Protein AF-A0A7J8NQS8-F1 (afdb_monomer_lite)

Organism: Gossypium raimondii (NCBI:txid29730)

Radius of gyration: 19.71 Å; chains: 1; bounding box: 42×41×50 Å

Secondary structure (DSSP, 8-state):
--HHHHTTSEEEEEE-S-TTSPP-PPTT-EEEEEEHHHHHHHHGGGGGGS-SSSGGGHHHHHHH---SS-----TT----B-TTSPBP-HHHHHHHHHHSPB-SS---SSS-TTSTTPPPPTTS-GGGTT-B--S----PPSBS----HHHHHH-TT--B-

InterPro domains:
  IPR037595 Reversibly glycosylated polypeptide family [PF03214] (1-161)
  IPR037595 Reversibly glycosylated polypeptide family [PTHR31682] (1-161)

Structure (mmCIF, N/CA/C/O backbone):
data_AF-A0A7J8NQS8-F1
#
_entry.id   AF-A0A7J8NQS8-F1
#
loop_
_atom_site.group_PDB
_atom_site.id
_atom_site.type_symbol
_atom_site.label_atom_id
_atom_site.label_alt_id
_atom_site.label_comp_id
_atom_site.label_asym_id
_atom_site.label_entity_id
_atom_site.label_seq_id
_atom_site.pdbx_PDB_ins_code
_atom_site.Cartn_x
_atom_site.Cartn_y
_atom_site.Cartn_z
_atom_site.occupancy
_atom_site.B_iso_or_equiv
_atom_site.auth_seq_id
_atom_site.auth_comp_id
_atom_site.auth_asym_id
_atom_site.auth_atom_id
_atom_site.pdbx_PDB_model_num
ATOM 1 N N . MET A 1 1 ? 2.958 16.924 -2.193 1.00 87.00 1 MET A N 1
ATOM 2 C CA . MET A 1 1 ? 1.561 17.014 -1.710 1.00 87.00 1 MET A CA 1
ATOM 3 C C . MET A 1 1 ? 0.824 15.774 -2.191 1.00 87.00 1 MET A C 1
ATOM 5 O O . MET A 1 1 ? 0.958 15.458 -3.363 1.00 87.00 1 MET A O 1
ATOM 9 N N . TRP A 1 2 ? 0.098 15.076 -1.316 1.00 94.25 2 TRP A N 1
ATOM 10 C CA . TRP A 1 2 ? -0.531 13.781 -1.629 1.00 94.25 2 TRP A CA 1
ATOM 11 C C . TRP A 1 2 ? -1.789 13.853 -2.495 1.00 94.25 2 TRP A C 1
ATOM 13 O O . TRP A 1 2 ? -2.099 12.889 -3.185 1.00 94.25 2 TRP A O 1
ATOM 23 N N . ARG A 1 3 ? -2.499 14.989 -2.489 1.00 94.81 3 ARG A N 1
ATOM 24 C CA . ARG A 1 3 ? -3.787 15.164 -3.179 1.00 94.81 3 ARG A CA 1
ATOM 25 C C . ARG A 1 3 ? -3.860 14.558 -4.591 1.00 94.81 3 ARG A C 1
ATOM 27 O O . ARG A 1 3 ? -4.757 13.748 -4.786 1.00 94.81 3 ARG A O 1
ATOM 34 N N . PRO A 1 4 ? -2.959 14.868 -5.545 1.00 95.38 4 PRO A N 1
ATOM 35 C CA . PRO A 1 4 ? -3.059 14.315 -6.899 1.00 95.38 4 PRO A CA 1
ATOM 36 C C . PRO A 1 4 ? -2.960 12.783 -6.952 1.00 95.38 4 PRO A C 1
ATOM 38 O O . PRO A 1 4 ? -3.498 12.181 -7.872 1.00 95.38 4 PRO A O 1
ATOM 41 N N . PHE A 1 5 ? -2.302 12.154 -5.974 1.00 95.69 5 PHE A N 1
ATOM 42 C CA . PHE A 1 5 ? -2.132 10.702 -5.925 1.00 95.69 5 PHE A CA 1
ATOM 43 C C . PHE A 1 5 ? -3.235 9.996 -5.142 1.00 95.69 5 PHE A C 1
ATOM 45 O O . PHE A 1 5 ? -3.546 8.861 -5.464 1.00 95.69 5 PHE A O 1
ATOM 52 N N . LEU A 1 6 ? -3.831 10.644 -4.135 1.00 95.69 6 LEU A N 1
ATOM 53 C CA . LEU A 1 6 ? -4.886 10.045 -3.307 1.00 95.69 6 LEU A CA 1
ATOM 54 C C . LEU A 1 6 ? -6.300 10.319 -3.828 1.00 95.69 6 LEU A C 1
ATOM 56 O O . LEU A 1 6 ? -7.178 9.489 -3.642 1.00 95.69 6 LEU A O 1
ATOM 60 N N . GLN A 1 7 ? -6.530 11.462 -4.481 1.00 95.88 7 GLN A N 1
ATOM 61 C CA . GLN A 1 7 ? -7.861 11.888 -4.926 1.00 95.88 7 GLN A CA 1
ATOM 62 C C . GLN A 1 7 ? -8.587 10.880 -5.841 1.00 95.88 7 GLN A C 1
ATOM 64 O O . GLN A 1 7 ? -9.804 10.770 -5.714 1.00 95.88 7 GLN A O 1
ATOM 69 N N . PRO A 1 8 ? -7.907 10.136 -6.738 1.00 95.81 8 PRO A N 1
ATOM 70 C CA . PRO A 1 8 ? -8.574 9.128 -7.565 1.00 95.81 8 PRO A CA 1
ATOM 71 C C . PRO A 1 8 ? -9.065 7.893 -6.794 1.00 95.81 8 PRO A C 1
ATOM 73 O O . PRO A 1 8 ? -9.758 7.058 -7.374 1.00 95.81 8 PRO A O 1
ATOM 76 N N . TYR A 1 9 ? -8.680 7.737 -5.525 1.00 96.19 9 TYR A N 1
ATOM 77 C CA . TYR A 1 9 ? -8.937 6.542 -4.730 1.00 96.19 9 TYR A CA 1
ATOM 78 C C . TYR A 1 9 ? -9.890 6.829 -3.568 1.00 96.19 9 TYR A C 1
ATOM 80 O O . TYR A 1 9 ? -9.972 7.941 -3.052 1.00 96.19 9 TYR A O 1
ATOM 88 N N . HIS A 1 10 ? -10.581 5.777 -3.135 1.00 97.62 10 HIS A N 1
ATOM 89 C CA . HIS A 1 10 ? -11.375 5.792 -1.912 1.00 97.62 10 HIS A CA 1
ATOM 90 C C . HIS A 1 10 ? -10.458 5.678 -0.690 1.00 97.62 10 HIS A C 1
ATOM 92 O O . HIS A 1 10 ? -9.598 4.793 -0.652 1.00 97.62 10 HIS A O 1
ATOM 98 N N . LEU A 1 11 ? -10.659 6.533 0.312 1.00 97.69 11 LEU A N 1
ATOM 99 C CA . LEU A 1 11 ? -9.843 6.571 1.523 1.00 97.69 11 LEU A CA 1
ATOM 100 C C . LEU A 1 11 ? -10.595 5.974 2.714 1.00 97.69 11 LEU A C 1
ATOM 102 O O . LEU A 1 11 ? -11.691 6.409 3.045 1.00 97.69 11 LEU A O 1
ATOM 106 N N . ILE A 1 12 ? -9.967 5.035 3.416 1.00 98.00 12 ILE A N 1
ATOM 107 C CA . ILE A 1 12 ? -10.421 4.593 4.739 1.00 98.00 12 ILE A CA 1
ATOM 108 C C . ILE A 1 12 ? -9.446 5.173 5.755 1.00 98.00 12 ILE A C 1
ATOM 110 O O . ILE A 1 12 ? -8.276 4.795 5.789 1.00 98.00 12 ILE A O 1
ATOM 114 N N . ILE A 1 13 ? -9.923 6.115 6.562 1.00 97.25 13 ILE A N 1
ATOM 115 C CA . ILE A 1 13 ? -9.121 6.806 7.568 1.00 97.25 13 ILE A CA 1
ATOM 116 C C . ILE A 1 13 ? -9.445 6.199 8.927 1.00 97.25 13 ILE A C 1
ATOM 118 O O . ILE A 1 13 ? -10.564 6.327 9.419 1.00 97.25 13 ILE A O 1
ATOM 122 N N . VAL A 1 14 ? -8.457 5.560 9.550 1.00 96.94 14 VAL A N 1
ATOM 123 C CA . VAL A 1 14 ? -8.574 5.053 10.921 1.00 96.94 14 VAL A CA 1
ATOM 124 C C . VAL A 1 14 ? -7.828 6.001 11.853 1.00 96.94 14 VAL A C 1
ATOM 126 O O . VAL A 1 14 ? -6.602 6.023 11.897 1.00 96.94 14 VAL A O 1
ATOM 129 N N . GLN A 1 15 ? -8.577 6.810 12.594 1.00 95.69 15 GLN A N 1
ATOM 130 C CA . GLN A 1 15 ? -8.053 7.674 13.641 1.00 95.69 15 GLN A CA 1
ATOM 131 C C . GLN A 1 15 ? -7.763 6.850 14.893 1.00 95.69 15 GLN A C 1
ATOM 133 O O . GLN A 1 15 ? -8.654 6.557 15.693 1.00 95.69 15 GLN A O 1
ATOM 138 N N . ASP A 1 16 ? -6.489 6.537 15.089 1.00 92.19 16 ASP A N 1
ATOM 139 C CA . ASP A 1 16 ? -6.012 5.776 16.246 1.00 92.19 16 ASP A CA 1
ATOM 140 C C . ASP A 1 16 ? -5.562 6.664 17.427 1.00 92.19 16 ASP A C 1
ATOM 142 O O . ASP A 1 16 ? -4.995 6.203 18.415 1.00 92.19 16 ASP A O 1
ATOM 146 N N . GLY A 1 17 ? -5.823 7.972 17.327 1.00 90.31 17 GLY A N 1
ATOM 147 C CA . GLY A 1 17 ? -5.588 8.959 18.378 1.00 90.31 17 GLY A CA 1
ATOM 148 C C . GLY A 1 17 ? -6.802 9.195 19.282 1.00 90.31 17 GLY A C 1
ATOM 149 O O . GLY A 1 17 ? -7.737 8.402 19.354 1.00 90.31 17 GLY A O 1
ATOM 150 N N . ASP A 1 18 ? -6.791 10.332 19.977 1.00 93.06 18 ASP A N 1
ATOM 151 C CA . ASP A 1 18 ? -7.914 10.797 20.796 1.00 93.06 18 ASP A CA 1
ATOM 152 C C . ASP A 1 18 ? -9.187 10.962 19.936 1.00 93.06 18 ASP A C 1
ATOM 154 O O . ASP A 1 18 ? -9.190 11.824 19.052 1.00 93.06 18 ASP A O 1
ATOM 158 N N . PRO A 1 19 ? -10.259 10.177 20.174 1.00 94.00 19 PRO A N 1
ATOM 159 C CA . PRO A 1 19 ? -11.470 10.207 19.355 1.00 94.00 19 PRO 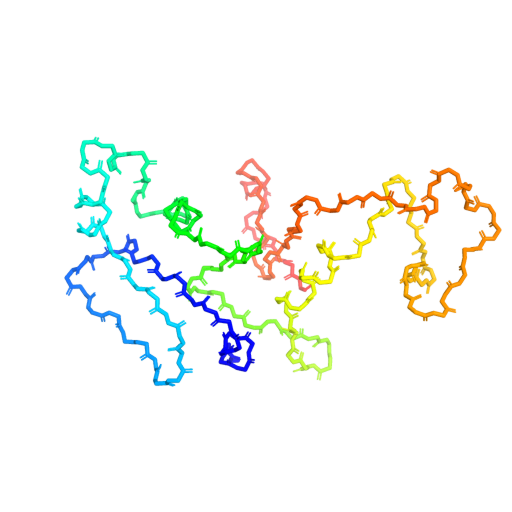A CA 1
ATOM 160 C C . PRO A 1 19 ? -12.292 11.491 19.534 1.00 94.00 19 PRO A C 1
ATOM 162 O O . PRO A 1 19 ? -13.202 11.737 18.748 1.00 94.00 19 PRO A O 1
ATOM 165 N N . SER A 1 20 ? -11.994 12.321 20.542 1.00 94.50 20 SER A N 1
ATOM 166 C CA . SER A 1 20 ? -12.630 13.634 20.697 1.00 94.50 20 SER A CA 1
ATOM 167 C C . SER A 1 20 ? -12.092 14.672 19.707 1.00 94.50 20 SER A C 1
ATOM 169 O O . SER A 1 20 ? -12.749 15.679 19.432 1.00 94.50 20 SER A O 1
ATOM 171 N N . LYS A 1 21 ? -10.909 14.431 19.125 1.00 95.25 21 LYS A N 1
ATOM 172 C CA . LYS A 1 21 ? -10.318 15.325 18.129 1.00 95.25 21 LYS A CA 1
ATOM 173 C C . LYS A 1 21 ? -10.977 15.113 16.776 1.00 95.25 21 LYS A C 1
ATOM 175 O O . LYS A 1 21 ? -10.982 14.011 16.241 1.00 95.25 21 LYS A O 1
ATOM 180 N N . THR A 1 22 ? -11.480 16.190 16.186 1.00 94.06 22 THR A N 1
ATOM 181 C CA . THR A 1 22 ? -12.039 16.153 14.832 1.00 94.06 22 THR A CA 1
ATOM 182 C C . THR A 1 22 ? -10.929 16.262 13.789 1.00 94.06 22 THR A C 1
ATOM 184 O O . THR A 1 22 ? -10.225 17.273 13.733 1.00 94.06 22 THR A O 1
ATOM 187 N N . ILE A 1 23 ? -10.804 15.255 12.925 1.00 94.12 23 ILE A N 1
ATOM 188 C CA . ILE A 1 23 ? -9.961 15.323 11.726 1.00 94.12 23 ILE A CA 1
ATOM 189 C C . ILE A 1 23 ? -10.743 16.014 10.606 1.00 94.12 23 ILE A C 1
ATOM 191 O O . ILE A 1 23 ? -11.892 15.674 10.330 1.00 94.12 23 ILE A O 1
ATOM 195 N N . LYS A 1 24 ? -10.110 16.986 9.943 1.00 94.19 24 LYS A N 1
ATOM 196 C CA . LYS A 1 24 ? -10.678 17.678 8.780 1.00 94.19 24 LYS A CA 1
ATOM 197 C C . LYS A 1 24 ? -10.078 17.111 7.500 1.00 94.19 24 LYS A C 1
ATOM 199 O O . LYS A 1 24 ? -8.894 17.310 7.238 1.00 94.19 24 LYS A O 1
ATOM 204 N N . VAL A 1 25 ? -10.904 16.451 6.694 1.00 93.81 25 VAL A N 1
ATOM 205 C CA . VAL A 1 25 ? -10.528 16.010 5.346 1.00 93.81 25 VAL A CA 1
ATOM 206 C C . VAL A 1 25 ? -10.910 17.115 4.352 1.00 93.81 25 VAL A C 1
ATOM 208 O O . VAL A 1 25 ? -12.040 17.601 4.407 1.00 93.81 25 VAL A O 1
ATOM 211 N N . PRO A 1 26 ? -9.998 17.570 3.472 1.00 94.75 26 PRO A N 1
ATOM 212 C CA . PRO A 1 26 ? -10.330 18.567 2.458 1.00 94.75 26 PRO A CA 1
ATOM 213 C C . PRO A 1 26 ? -11.450 18.104 1.518 1.00 94.75 26 PRO A C 1
ATOM 215 O O . PRO A 1 26 ? -11.627 16.913 1.277 1.00 94.75 26 PRO A O 1
ATOM 218 N N . ASN A 1 27 ? -12.165 19.052 0.914 1.00 95.50 27 ASN A N 1
ATOM 219 C CA . ASN A 1 27 ? -13.211 18.726 -0.054 1.00 95.50 27 ASN A CA 1
ATOM 220 C C . ASN A 1 27 ? -12.651 17.989 -1.288 1.00 95.50 27 ASN A C 1
ATOM 222 O O . ASN A 1 27 ? -11.564 18.304 -1.789 1.00 95.50 27 ASN A O 1
ATOM 226 N N . GLY A 1 28 ? -13.455 17.070 -1.829 1.00 95.81 28 GLY A N 1
ATOM 227 C CA . GLY A 1 28 ? -13.168 16.350 -3.073 1.00 95.81 28 GLY A CA 1
ATOM 228 C C . GLY A 1 28 ? -12.498 14.985 -2.904 1.00 95.81 28 GLY A C 1
ATOM 229 O O . GLY A 1 28 ? -12.073 14.423 -3.909 1.00 95.81 28 GLY A O 1
ATOM 230 N N . PHE A 1 29 ? -12.400 14.464 -1.678 1.00 97.12 29 PHE A N 1
ATOM 231 C CA . PHE A 1 29 ? -12.048 13.066 -1.418 1.00 97.12 29 PHE A CA 1
ATOM 232 C C . PHE A 1 29 ? -13.306 12.230 -1.172 1.00 97.12 29 PHE A C 1
ATOM 234 O O . PHE A 1 29 ? -14.219 12.677 -0.479 1.00 97.12 29 PHE A O 1
ATOM 241 N N . ASP A 1 30 ? -13.321 11.014 -1.711 1.00 97.56 30 ASP A N 1
ATOM 242 C CA . ASP A 1 30 ? -14.248 9.951 -1.320 1.00 97.56 30 ASP A CA 1
ATOM 243 C C . ASP A 1 30 ? -13.636 9.204 -0.128 1.00 97.56 30 ASP A C 1
ATOM 245 O O . ASP A 1 30 ? -12.550 8.632 -0.262 1.00 97.56 30 ASP A O 1
ATOM 249 N N . TYR A 1 31 ? -14.266 9.270 1.049 1.00 97.88 31 TYR A N 1
ATOM 250 C CA . TYR A 1 31 ? -13.691 8.684 2.257 1.00 97.88 31 TYR A CA 1
ATOM 251 C C . TYR A 1 31 ? -14.712 8.191 3.284 1.00 97.88 31 TYR A C 1
ATOM 253 O O . TYR A 1 31 ? -15.804 8.739 3.433 1.00 97.88 31 TYR A O 1
ATOM 261 N N . GLU A 1 32 ? -14.276 7.208 4.065 1.00 97.56 32 GLU A N 1
ATOM 262 C CA . GLU A 1 32 ? -14.865 6.805 5.339 1.00 97.56 32 GLU A CA 1
ATOM 263 C C . GLU A 1 32 ? -13.861 7.103 6.459 1.00 97.56 32 GLU A C 1
ATOM 265 O O . GLU A 1 32 ? -12.654 6.899 6.302 1.00 97.56 32 GLU A O 1
ATOM 270 N N . LEU A 1 33 ? -14.345 7.611 7.594 1.00 97.50 33 LEU A N 1
ATOM 271 C CA . LEU A 1 33 ? -13.516 7.892 8.764 1.00 97.50 33 LEU A CA 1
ATOM 272 C C . LEU A 1 33 ? -14.044 7.121 9.964 1.00 97.50 33 LEU A C 1
ATOM 274 O O . LEU A 1 33 ? -15.220 7.221 10.304 1.00 97.50 33 LEU A O 1
ATOM 278 N N . TYR A 1 34 ? -13.141 6.400 10.617 1.00 97.38 34 TYR A N 1
ATOM 279 C CA . TYR A 1 34 ? -13.406 5.615 11.810 1.00 97.38 34 TYR A CA 1
ATOM 280 C C . TYR A 1 34 ? -12.475 6.046 12.931 1.00 97.38 34 TYR A C 1
ATOM 282 O O . TYR A 1 34 ? -11.297 6.308 12.700 1.00 97.38 34 TYR A O 1
ATOM 290 N N . ASN A 1 35 ? -12.976 6.069 14.158 1.00 96.44 35 ASN A N 1
ATOM 291 C CA . ASN A 1 35 ? -12.151 6.225 15.353 1.00 96.44 35 ASN A CA 1
ATOM 292 C C . ASN A 1 35 ? -12.396 5.076 16.345 1.00 96.44 35 ASN A C 1
ATOM 294 O O . ASN A 1 35 ? -13.150 4.135 16.078 1.00 96.44 35 ASN A O 1
ATOM 298 N N . ARG A 1 36 ? -11.770 5.147 17.524 1.00 95.62 36 ARG A N 1
ATOM 299 C CA . ARG A 1 36 ? -11.907 4.113 18.560 1.00 95.62 36 ARG A CA 1
ATOM 300 C C . ARG A 1 36 ? -13.362 3.852 18.981 1.00 95.62 36 ARG A C 1
ATOM 302 O O . ARG A 1 36 ? -13.697 2.705 19.268 1.00 95.62 36 ARG A O 1
ATOM 309 N N . ASN A 1 37 ? -14.235 4.860 18.984 1.00 96.62 37 ASN A N 1
ATOM 310 C CA . ASN A 1 37 ? -15.652 4.673 19.315 1.00 96.62 37 ASN A CA 1
ATOM 311 C C . ASN A 1 37 ? -16.373 3.852 18.241 1.00 96.62 37 ASN A C 1
ATOM 313 O O . ASN A 1 37 ? -17.187 2.992 18.577 1.00 96.62 37 ASN A O 1
ATOM 317 N N . ASP A 1 38 ? -16.046 4.063 16.965 1.00 97.19 38 ASP A N 1
ATOM 318 C CA . ASP A 1 38 ? -16.602 3.268 15.869 1.00 97.19 38 ASP A CA 1
ATOM 319 C C . ASP A 1 38 ? -16.136 1.818 15.931 1.00 97.19 38 ASP A C 1
ATOM 321 O O . ASP A 1 38 ? -16.958 0.912 15.819 1.00 97.19 38 ASP A O 1
ATOM 325 N N . ILE A 1 39 ? -14.845 1.592 16.187 1.00 97.12 39 ILE A N 1
ATOM 326 C CA . ILE A 1 39 ? -14.278 0.246 16.352 1.00 97.12 39 ILE A CA 1
ATOM 327 C C . ILE A 1 39 ? -14.979 -0.484 17.505 1.00 97.12 39 ILE A C 1
ATOM 329 O O . ILE A 1 39 ? -15.434 -1.616 17.334 1.00 97.12 39 ILE A O 1
ATOM 333 N N . ASN A 1 40 ? -15.132 0.176 18.658 1.00 96.81 40 ASN A N 1
ATOM 334 C CA . ASN A 1 40 ? -15.829 -0.383 19.818 1.00 96.81 40 ASN A CA 1
ATOM 335 C C . ASN A 1 40 ? -17.293 -0.716 19.504 1.00 96.81 40 ASN A C 1
ATOM 337 O O . ASN A 1 40 ? -17.786 -1.770 19.895 1.00 96.81 40 ASN A O 1
ATOM 341 N N . ARG A 1 41 ? -17.986 0.158 18.770 1.00 97.62 41 ARG A N 1
ATOM 342 C CA . ARG A 1 41 ? -19.383 -0.046 18.372 1.00 97.62 41 ARG A CA 1
ATOM 343 C C . ARG A 1 41 ? -19.546 -1.188 17.365 1.00 97.62 41 ARG A C 1
ATOM 345 O O . ARG A 1 41 ? -20.511 -1.937 17.466 1.00 97.62 41 ARG A O 1
ATOM 352 N N . ILE A 1 42 ? -18.635 -1.312 16.399 1.00 97.56 42 ILE A N 1
ATOM 353 C CA . ILE A 1 42 ? -18.712 -2.301 15.312 1.00 97.56 42 ILE A CA 1
ATOM 354 C C . ILE A 1 42 ? -18.281 -3.693 15.790 1.00 97.56 42 ILE A C 1
ATOM 356 O O . ILE A 1 42 ? -18.922 -4.683 15.444 1.00 97.56 42 ILE A O 1
ATOM 360 N N . LEU A 1 43 ? -17.213 -3.785 16.588 1.00 97.06 43 LEU A N 1
ATOM 361 C CA . LEU A 1 43 ? -16.645 -5.066 17.026 1.00 97.06 43 LEU A CA 1
ATOM 362 C C . LEU A 1 43 ? -17.125 -5.511 18.414 1.00 97.06 43 LEU A C 1
ATOM 364 O O . LEU A 1 43 ? -16.984 -6.688 18.762 1.00 97.06 43 LEU A O 1
ATOM 368 N N . GLY A 1 44 ? -17.682 -4.599 19.215 1.00 97.31 44 GLY A N 1
ATOM 369 C CA . GLY A 1 44 ? -18.168 -4.888 20.562 1.00 97.31 44 GLY A CA 1
ATOM 370 C C . GLY A 1 44 ? -17.073 -5.521 21.434 1.00 97.31 44 GLY A C 1
ATOM 371 O O . GLY A 1 44 ? -15.955 -5.004 21.479 1.00 97.31 44 GLY A O 1
ATOM 372 N N . PRO A 1 45 ? -17.333 -6.673 22.082 1.00 97.38 45 PRO A N 1
ATOM 373 C CA . PRO A 1 45 ? -16.338 -7.373 22.901 1.00 97.38 45 PRO A CA 1
ATOM 374 C C . PRO A 1 45 ? -15.047 -7.760 22.163 1.00 97.38 45 PRO A C 1
ATOM 376 O O . PRO A 1 45 ? -14.031 -8.004 22.807 1.00 97.38 45 PRO A O 1
ATOM 379 N N . LYS A 1 46 ? -15.067 -7.826 20.823 1.00 96.81 46 LYS A N 1
ATOM 380 C CA . LYS A 1 46 ? -13.894 -8.169 20.006 1.00 96.81 46 LYS A CA 1
ATOM 381 C C . LYS A 1 46 ? -13.006 -6.966 19.694 1.00 96.81 46 LYS A C 1
ATOM 383 O O . LYS A 1 46 ? -11.951 -7.157 19.110 1.00 96.81 46 LYS A O 1
ATOM 388 N N . ALA A 1 47 ? -13.390 -5.745 20.071 1.00 95.69 47 ALA A N 1
ATOM 389 C CA . ALA A 1 47 ? -12.644 -4.532 19.727 1.00 95.69 47 ALA A CA 1
ATOM 390 C C . ALA A 1 47 ? -11.186 -4.533 20.223 1.00 95.69 47 ALA A C 1
ATOM 392 O O . ALA A 1 47 ? -10.338 -3.876 19.624 1.00 95.69 47 ALA A O 1
ATOM 393 N N . SER A 1 48 ? -10.879 -5.307 21.268 1.00 93.56 48 SER A N 1
ATOM 394 C CA . SER A 1 48 ? -9.518 -5.504 21.779 1.00 93.56 48 SER A CA 1
ATOM 395 C C . SER A 1 48 ? -8.568 -6.195 20.793 1.00 93.56 48 SER A C 1
ATOM 397 O O . SER A 1 48 ? -7.360 -6.112 20.986 1.00 93.56 48 SER A O 1
ATOM 399 N N . CYS A 1 49 ? -9.069 -6.845 19.732 1.00 94.81 49 CYS A N 1
ATOM 400 C CA . CYS A 1 49 ? -8.213 -7.416 18.687 1.00 94.81 49 CYS A CA 1
ATOM 401 C C . CYS A 1 49 ? -7.600 -6.357 17.757 1.00 94.81 49 CYS A C 1
ATOM 403 O O . CYS A 1 49 ? -6.666 -6.663 17.019 1.00 94.81 49 CYS A O 1
ATOM 405 N N . ILE A 1 50 ? -8.115 -5.123 17.789 1.00 95.94 50 ILE A N 1
ATOM 406 C CA . ILE A 1 50 ? -7.539 -3.984 17.081 1.00 95.94 50 ILE A CA 1
ATOM 407 C C . ILE A 1 50 ? -6.735 -3.166 18.085 1.00 95.94 50 ILE A C 1
ATOM 409 O O . ILE A 1 50 ? -7.312 -2.486 18.941 1.00 95.94 50 ILE A O 1
ATOM 413 N N . SER A 1 51 ? -5.409 -3.218 17.965 1.00 92.00 51 SER A N 1
ATOM 414 C CA . SER A 1 51 ? -4.511 -2.458 18.838 1.00 92.00 51 SER A CA 1
ATOM 415 C C . SER A 1 51 ? -4.753 -0.946 18.745 1.00 92.00 51 SER A C 1
ATOM 417 O O . SER A 1 51 ? -5.344 -0.470 17.772 1.00 92.00 51 SER A O 1
ATOM 419 N N . PHE A 1 52 ? -4.382 -0.211 19.798 1.00 87.88 52 PHE A N 1
ATOM 420 C CA . PHE A 1 52 ? -4.592 1.234 19.948 1.00 87.88 52 PHE A CA 1
ATOM 421 C C . PHE A 1 52 ? -3.271 1.957 20.187 1.00 87.88 52 PHE A C 1
ATOM 423 O O . PHE A 1 52 ? -2.500 1.555 21.055 1.00 87.88 52 PHE A O 1
ATOM 430 N N . LYS A 1 53 ? -3.103 3.093 19.507 1.00 88.75 53 LYS A N 1
ATOM 431 C CA . LYS A 1 53 ? -1.911 3.950 19.465 1.00 88.75 53 LYS A CA 1
ATOM 432 C C . LYS A 1 53 ? -0.698 3.283 18.813 1.00 88.75 53 LYS A C 1
ATOM 434 O O . LYS A 1 53 ? 0.430 3.508 19.250 1.00 88.75 53 LYS A O 1
ATOM 439 N N . ASP A 1 54 ? -0.926 2.495 17.769 1.00 88.81 54 ASP A N 1
ATOM 440 C CA . ASP A 1 54 ? 0.140 1.898 16.966 1.00 88.81 54 ASP A CA 1
ATOM 441 C C . ASP A 1 54 ? -0.278 1.662 15.502 1.00 88.81 54 ASP A C 1
ATOM 443 O O . ASP A 1 54 ? -1.399 1.938 15.067 1.00 88.81 54 ASP A O 1
ATOM 447 N N . SER A 1 55 ? 0.660 1.153 14.704 1.00 88.00 55 SER A N 1
ATOM 448 C CA . SER A 1 55 ? 0.450 0.901 13.279 1.00 88.00 55 SER A CA 1
ATOM 449 C C . SER A 1 55 ? -0.580 -0.198 12.995 1.00 88.00 55 SER A C 1
ATOM 451 O O . SER A 1 55 ? -1.118 -0.241 11.884 1.00 88.00 55 SER A O 1
ATOM 453 N N . ALA A 1 56 ? -0.903 -1.064 13.962 1.00 92.19 56 ALA A N 1
ATOM 454 C CA . ALA A 1 56 ? -1.826 -2.180 13.784 1.00 92.19 56 ALA A CA 1
ATOM 455 C C . ALA A 1 56 ? -3.300 -1.744 13.743 1.00 92.19 56 ALA A C 1
ATOM 457 O O . ALA A 1 56 ? -4.158 -2.547 13.371 1.00 92.19 56 ALA A O 1
ATOM 458 N N . CYS A 1 57 ? -3.619 -0.467 13.989 1.00 94.38 57 CYS A N 1
ATOM 459 C CA . CYS A 1 57 ? -4.948 0.084 13.703 1.00 94.38 57 CYS A CA 1
ATOM 460 C C . CYS A 1 57 ? -5.390 -0.134 12.240 1.00 94.38 57 CYS A C 1
ATOM 462 O O . CYS A 1 57 ? -6.581 -0.319 11.968 1.00 94.38 57 CYS A O 1
ATOM 464 N N . ARG A 1 58 ? -4.436 -0.233 11.298 1.00 95.06 58 ARG A N 1
ATOM 465 C CA . ARG A 1 58 ? -4.689 -0.551 9.880 1.00 95.06 58 ARG A CA 1
ATOM 466 C C . ARG A 1 58 ? -5.385 -1.899 9.668 1.00 95.06 58 ARG A C 1
ATOM 468 O O . ARG A 1 58 ? -6.074 -2.066 8.664 1.00 95.06 58 ARG A O 1
ATOM 475 N N . CYS A 1 59 ? -5.273 -2.833 10.619 1.00 96.25 59 CYS A N 1
ATOM 476 C CA . CYS A 1 59 ? -6.004 -4.103 10.596 1.00 96.25 59 CYS A CA 1
ATOM 477 C C . CYS A 1 59 ? -7.520 -3.891 10.524 1.00 96.25 59 CYS A C 1
ATOM 479 O O . CYS A 1 59 ? -8.217 -4.652 9.854 1.00 96.25 59 CYS A O 1
ATOM 481 N N . PHE A 1 60 ? -8.031 -2.826 11.148 1.00 97.31 60 PHE A N 1
ATOM 482 C CA . PHE A 1 60 ? -9.434 -2.454 11.013 1.00 97.31 60 PHE A CA 1
ATOM 483 C C . PHE A 1 60 ? -9.762 -1.987 9.590 1.00 97.31 60 PHE A C 1
ATOM 485 O O . PHE A 1 60 ? -10.763 -2.414 9.023 1.00 97.31 60 PHE A O 1
ATOM 492 N N . GLY A 1 61 ? -8.880 -1.191 8.977 1.00 96.75 61 GLY A N 1
ATOM 493 C CA . GLY A 1 61 ? -9.004 -0.770 7.579 1.00 96.75 61 GLY A CA 1
ATOM 494 C C . GLY A 1 61 ? -9.073 -1.951 6.604 1.00 96.75 61 GLY A C 1
ATOM 495 O O . GLY A 1 61 ? -9.934 -1.969 5.726 1.00 96.75 61 GLY A O 1
ATOM 496 N N . TYR A 1 62 ? -8.236 -2.979 6.796 1.00 96.06 62 TYR A N 1
ATOM 497 C CA . TYR A 1 62 ? -8.321 -4.222 6.017 1.00 96.06 62 TYR A CA 1
ATOM 498 C C . TYR A 1 62 ? -9.660 -4.939 6.200 1.00 96.06 62 TYR A C 1
ATOM 500 O O . TYR A 1 62 ? -10.219 -5.442 5.231 1.00 96.06 62 TYR A O 1
ATOM 508 N N . MET A 1 63 ? -10.180 -4.969 7.427 1.00 95.94 63 MET A N 1
ATOM 509 C CA . MET A 1 63 ? -11.427 -5.659 7.752 1.00 95.94 63 MET A CA 1
ATOM 510 C C . MET A 1 63 ? -12.658 -5.010 7.107 1.00 95.94 63 MET A C 1
ATOM 512 O O . MET A 1 63 ? -13.566 -5.724 6.686 1.00 95.94 63 MET A O 1
ATOM 516 N N . VAL A 1 64 ? -12.716 -3.676 7.046 1.00 96.81 64 VAL A N 1
ATOM 517 C CA . VAL A 1 64 ? -13.894 -2.951 6.528 1.00 96.81 64 VAL A CA 1
ATOM 518 C C . VAL A 1 64 ? -13.827 -2.669 5.026 1.00 96.81 64 VAL A C 1
ATOM 520 O O . VAL A 1 64 ? -14.858 -2.418 4.398 1.00 96.81 64 VAL A O 1
ATOM 523 N N . SER A 1 65 ? -12.635 -2.733 4.428 1.00 97.25 65 SER A N 1
ATOM 524 C CA . SER A 1 65 ? -12.455 -2.474 3.002 1.00 97.25 65 SER A CA 1
ATOM 525 C C . SER A 1 65 ? -13.145 -3.519 2.127 1.00 97.25 65 SER A C 1
ATOM 527 O O . SER A 1 65 ? -13.071 -4.723 2.354 1.00 97.25 65 SER A O 1
ATOM 529 N N . LYS A 1 66 ? -13.760 -3.039 1.043 1.00 95.75 66 LYS A N 1
ATOM 530 C CA . LYS A 1 66 ? -14.332 -3.867 -0.033 1.00 95.75 66 LYS A CA 1
ATOM 531 C C . LYS A 1 66 ? -13.507 -3.802 -1.322 1.00 95.75 66 LYS A C 1
ATOM 533 O O . LYS A 1 66 ? -13.959 -4.259 -2.370 1.00 95.75 66 LYS A O 1
ATOM 538 N N . LYS A 1 67 ? -12.343 -3.144 -1.293 1.00 95.62 67 LYS A N 1
ATOM 539 C CA . LYS A 1 67 ? -11.512 -2.913 -2.484 1.00 95.62 67 LYS A CA 1
ATOM 540 C C . LYS A 1 67 ? -10.598 -4.113 -2.734 1.00 95.62 67 LYS A C 1
ATOM 542 O O . LYS A 1 67 ? -10.088 -4.712 -1.796 1.00 95.62 67 LYS A O 1
ATOM 547 N N . LYS A 1 68 ? -10.361 -4.428 -4.014 1.00 93.88 68 LYS A N 1
ATOM 548 C CA . LYS A 1 68 ? -9.475 -5.530 -4.437 1.00 93.88 68 LYS A CA 1
ATOM 549 C C . LYS A 1 68 ? -8.017 -5.304 -4.024 1.00 93.88 68 LYS A C 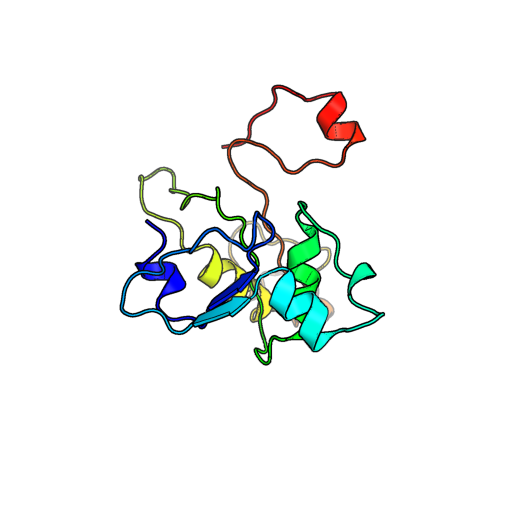1
ATOM 551 O O . LYS A 1 68 ? -7.327 -6.253 -3.678 1.00 93.88 68 LYS A O 1
ATOM 556 N N . TYR A 1 69 ? -7.567 -4.053 -4.081 1.00 94.81 69 TYR A N 1
ATOM 557 C CA . TYR A 1 69 ? -6.218 -3.642 -3.707 1.00 94.81 69 TYR A CA 1
ATOM 558 C C . TYR A 1 69 ? -6.299 -2.610 -2.592 1.00 94.81 69 TYR A C 1
ATOM 560 O O . TYR A 1 69 ? -7.163 -1.730 -2.621 1.00 94.81 69 TYR A O 1
ATOM 568 N N . ILE A 1 70 ? -5.404 -2.732 -1.616 1.00 95.56 70 ILE A N 1
ATOM 569 C CA . ILE A 1 70 ? -5.323 -1.844 -0.460 1.00 95.56 70 ILE A CA 1
ATOM 570 C C . ILE A 1 70 ? -3.880 -1.365 -0.349 1.00 95.56 70 ILE A C 1
ATOM 572 O O . ILE A 1 70 ? -2.953 -2.171 -0.349 1.00 95.56 70 ILE A O 1
ATOM 576 N N . PHE A 1 71 ? -3.710 -0.050 -0.256 1.00 94.81 71 PHE A N 1
ATOM 577 C CA . PHE A 1 71 ? -2.435 0.599 0.018 1.00 94.81 71 PHE A CA 1
ATOM 578 C C . PHE A 1 71 ? -2.552 1.318 1.361 1.00 94.81 71 PHE A C 1
ATOM 580 O O . PHE A 1 71 ? -3.416 2.180 1.524 1.00 94.81 71 PHE A O 1
ATOM 587 N N . THR A 1 72 ? -1.721 0.943 2.332 1.00 94.12 72 THR A N 1
ATOM 588 C CA . THR A 1 72 ? -1.705 1.574 3.659 1.00 94.12 72 THR A CA 1
ATOM 589 C C . THR A 1 72 ? -0.568 2.575 3.751 1.00 94.12 72 THR A C 1
ATOM 591 O O . THR A 1 72 ? 0.553 2.259 3.359 1.00 94.12 72 THR A O 1
ATOM 594 N N . ILE A 1 73 ? -0.844 3.746 4.315 1.00 92.06 73 ILE A N 1
ATOM 595 C CA . ILE A 1 73 ? 0.131 4.818 4.506 1.00 92.06 73 ILE A CA 1
ATOM 596 C C . ILE A 1 73 ? -0.075 5.464 5.876 1.00 92.06 73 ILE A C 1
ATOM 598 O O . ILE A 1 73 ? -1.218 5.643 6.297 1.00 92.06 73 ILE A O 1
ATOM 602 N N . ASP A 1 74 ? 1.021 5.808 6.549 1.00 90.62 74 ASP A N 1
ATOM 603 C CA . ASP A 1 74 ? 0.979 6.517 7.828 1.00 90.62 74 ASP A CA 1
ATOM 604 C C . ASP A 1 74 ? 0.765 8.026 7.616 1.00 90.62 74 ASP A C 1
ATOM 606 O O . ASP A 1 74 ? 1.074 8.593 6.563 1.00 90.62 74 ASP A O 1
ATOM 610 N N . ASP A 1 75 ? 0.220 8.699 8.628 1.00 89.81 75 ASP A N 1
ATOM 611 C CA . ASP A 1 75 ? -0.175 10.112 8.571 1.00 89.81 75 ASP A CA 1
ATOM 612 C C . ASP A 1 75 ? 1.008 11.087 8.430 1.00 89.81 75 ASP A C 1
ATOM 614 O O . ASP A 1 75 ? 0.842 12.211 7.950 1.00 89.81 75 ASP A O 1
ATOM 618 N N . ASN A 1 76 ? 2.209 10.647 8.798 1.00 89.00 76 ASN A N 1
ATOM 619 C CA . ASN A 1 76 ? 3.456 11.404 8.727 1.00 89.00 76 ASN A CA 1
ATOM 620 C C . ASN A 1 76 ? 4.307 11.096 7.478 1.00 89.00 76 ASN A C 1
ATOM 622 O O . ASN A 1 76 ? 5.437 11.577 7.371 1.00 89.00 76 ASN A O 1
ATOM 626 N N . CYS A 1 77 ? 3.788 10.324 6.521 1.00 90.94 77 CYS A N 1
ATOM 627 C CA . CYS A 1 77 ? 4.479 10.054 5.265 1.00 90.94 77 CYS A CA 1
ATOM 628 C C . CYS A 1 77 ? 4.411 11.243 4.297 1.00 90.94 77 CYS A C 1
ATOM 630 O O . CYS A 1 77 ? 3.378 11.898 4.129 1.00 90.94 77 CYS A O 1
ATOM 632 N N . PHE A 1 78 ? 5.501 11.474 3.564 1.00 91.56 78 PHE A N 1
ATOM 633 C CA . PHE A 1 78 ? 5.591 12.511 2.537 1.00 91.56 78 PHE A CA 1
ATOM 634 C C . PHE A 1 78 ? 5.798 11.903 1.152 1.00 91.56 78 PHE A C 1
ATOM 636 O O . PHE A 1 78 ? 6.373 10.831 0.995 1.00 91.56 78 PHE A O 1
ATOM 643 N N . VAL A 1 79 ? 5.340 12.623 0.127 1.00 92.62 79 VAL A N 1
ATOM 644 C CA . VAL A 1 79 ? 5.578 12.252 -1.271 1.00 92.62 79 VAL A CA 1
ATOM 645 C C . VAL A 1 79 ? 7.076 12.318 -1.562 1.00 92.62 79 VAL A C 1
ATOM 647 O O . VAL A 1 79 ? 7.657 13.406 -1.530 1.00 92.62 79 VAL A O 1
ATOM 650 N N . ALA A 1 80 ? 7.664 11.169 -1.890 1.00 91.81 80 ALA A N 1
ATOM 651 C CA . ALA A 1 80 ? 9.043 11.067 -2.344 1.00 91.81 80 ALA A CA 1
ATOM 652 C C . ALA A 1 80 ? 9.254 11.797 -3.680 1.00 91.81 80 ALA A C 1
ATOM 654 O O . ALA A 1 80 ? 8.328 11.954 -4.486 1.00 91.81 80 ALA A O 1
ATOM 655 N N . LYS A 1 81 ? 10.489 12.234 -3.920 1.00 92.62 81 LYS A N 1
ATOM 656 C CA . LYS A 1 81 ? 10.914 12.841 -5.181 1.00 92.62 81 LYS A CA 1
ATOM 657 C C . LYS A 1 81 ? 12.057 12.037 -5.775 1.00 92.62 81 LYS A C 1
ATOM 659 O O . LYS A 1 81 ? 12.897 11.542 -5.035 1.00 92.62 81 LYS A O 1
ATOM 664 N N . ASP A 1 82 ? 12.079 11.932 -7.094 1.00 91.19 82 ASP A N 1
ATOM 665 C CA . ASP A 1 82 ? 13.217 11.367 -7.813 1.00 91.19 82 ASP A CA 1
ATOM 666 C C . ASP A 1 82 ? 14.412 12.353 -7.829 1.00 91.19 82 ASP A C 1
ATOM 668 O O . ASP A 1 82 ? 14.266 13.503 -7.392 1.00 91.19 82 ASP A O 1
ATOM 672 N N . PRO A 1 83 ? 15.592 11.957 -8.349 1.00 92.25 83 PRO A N 1
ATOM 673 C CA . PRO A 1 83 ? 16.756 12.845 -8.430 1.00 92.25 83 PRO A CA 1
ATOM 674 C C . PRO A 1 83 ? 16.541 14.126 -9.255 1.00 92.25 83 PRO A C 1
ATOM 676 O O . PRO A 1 83 ? 17.289 15.085 -9.092 1.00 92.25 83 PRO A O 1
ATOM 679 N N . SER A 1 84 ? 15.520 14.174 -10.120 1.00 95.19 84 SER A N 1
ATOM 680 C CA . SER A 1 84 ? 15.134 15.383 -10.866 1.00 95.19 84 SER A CA 1
ATOM 681 C C . SER A 1 84 ? 14.188 16.301 -10.077 1.00 95.19 84 SER A C 1
ATOM 683 O O . SER A 1 84 ? 13.823 17.382 -10.539 1.00 95.19 84 SER A O 1
ATOM 685 N N . GLY A 1 85 ? 13.778 15.887 -8.875 1.00 93.38 85 GLY A N 1
ATOM 686 C CA . GLY A 1 85 ? 12.836 16.601 -8.021 1.00 93.38 85 GLY A CA 1
ATOM 687 C C . GLY A 1 85 ? 11.366 16.339 -8.360 1.00 93.38 85 GLY A C 1
ATOM 688 O O . GLY A 1 85 ? 10.484 16.960 -7.750 1.00 93.38 85 GLY A O 1
ATOM 689 N N . LYS A 1 86 ? 11.075 15.430 -9.298 1.00 95.25 86 LYS A N 1
ATOM 690 C CA . LYS A 1 86 ? 9.708 15.081 -9.688 1.00 95.25 86 LYS A CA 1
ATOM 691 C C . LYS A 1 86 ? 9.092 14.152 -8.648 1.00 95.25 86 LYS A C 1
ATOM 693 O O . LYS A 1 86 ? 9.728 13.229 -8.150 1.00 95.25 86 LYS A O 1
ATOM 698 N N . ALA A 1 87 ? 7.830 14.409 -8.316 1.00 94.94 87 ALA A N 1
ATOM 699 C CA . ALA A 1 87 ? 7.081 13.595 -7.371 1.00 94.94 87 ALA A CA 1
ATOM 700 C C . ALA A 1 87 ? 6.892 12.159 -7.885 1.00 94.94 87 ALA A C 1
ATOM 702 O O . ALA A 1 87 ? 6.478 11.950 -9.028 1.00 94.94 87 ALA A O 1
ATOM 703 N N . ILE A 1 88 ? 7.144 11.190 -7.011 1.00 92.81 88 ILE A N 1
ATOM 704 C CA . ILE A 1 88 ? 6.980 9.767 -7.290 1.00 92.81 88 ILE A CA 1
ATOM 705 C C . ILE A 1 88 ? 5.556 9.337 -6.929 1.00 92.81 88 ILE A C 1
ATOM 707 O O . ILE A 1 88 ? 5.091 9.551 -5.808 1.00 92.81 88 ILE A O 1
ATOM 711 N N . ASN A 1 89 ? 4.871 8.689 -7.873 1.00 94.19 89 ASN A N 1
ATOM 712 C CA . ASN A 1 89 ? 3.564 8.079 -7.642 1.00 94.19 89 ASN A CA 1
ATOM 713 C C . ASN A 1 89 ? 3.726 6.642 -7.121 1.00 94.19 89 ASN A C 1
ATOM 715 O O . ASN A 1 89 ? 3.629 5.679 -7.882 1.00 94.19 89 ASN A O 1
A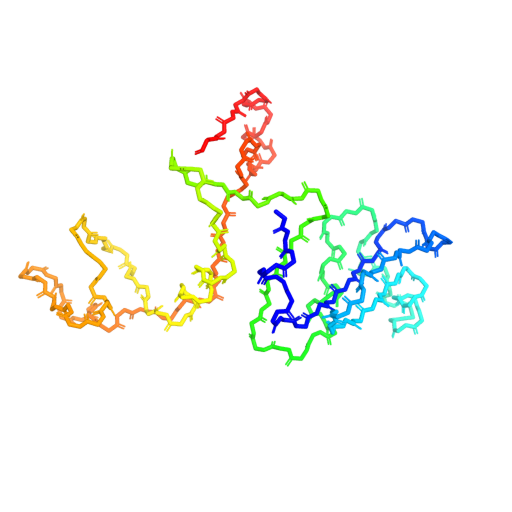TOM 719 N N . ALA A 1 90 ? 3.998 6.499 -5.823 1.00 92.88 90 ALA A N 1
ATOM 720 C CA . ALA A 1 90 ? 4.211 5.187 -5.206 1.00 92.88 90 ALA A CA 1
ATOM 721 C C . ALA A 1 90 ? 2.987 4.261 -5.347 1.00 92.88 90 ALA A C 1
ATOM 723 O O . ALA A 1 90 ? 3.146 3.067 -5.581 1.00 92.88 90 ALA A O 1
ATOM 724 N N . LEU A 1 91 ? 1.765 4.806 -5.279 1.00 93.81 91 LEU A N 1
ATOM 725 C CA . LEU A 1 91 ? 0.532 4.020 -5.406 1.00 93.81 91 LEU A CA 1
ATOM 726 C C . LEU A 1 91 ? 0.445 3.340 -6.776 1.00 93.81 91 LEU A C 1
ATOM 728 O O . LEU A 1 91 ? 0.153 2.151 -6.862 1.00 93.81 91 LEU A O 1
ATOM 732 N N . GLU A 1 92 ? 0.742 4.076 -7.847 1.00 93.62 92 GLU A N 1
ATOM 733 C CA . GLU A 1 92 ? 0.769 3.515 -9.199 1.00 93.62 92 GLU A CA 1
ATOM 734 C C . GLU A 1 92 ? 1.855 2.446 -9.354 1.00 93.62 92 GLU A C 1
ATOM 736 O O . GLU A 1 92 ? 1.605 1.420 -9.982 1.00 93.62 92 GLU A O 1
ATOM 741 N N . GLN A 1 93 ? 3.036 2.644 -8.762 1.00 93.19 93 GLN A N 1
ATOM 742 C CA . GLN A 1 93 ? 4.104 1.640 -8.791 1.00 93.19 93 GLN A CA 1
ATOM 743 C C . GLN A 1 93 ? 3.692 0.351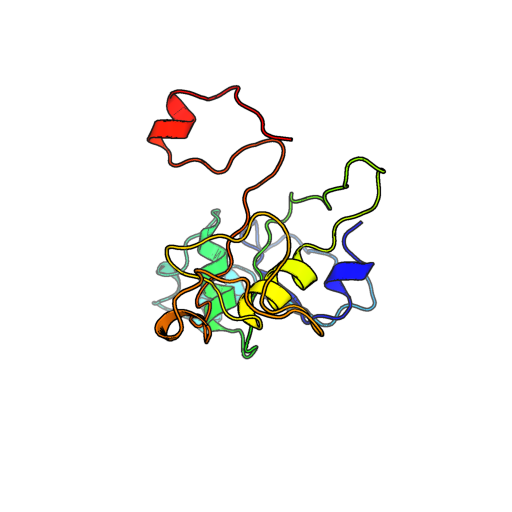 -8.071 1.00 93.19 93 GLN A C 1
ATOM 745 O O . GLN A 1 93 ? 3.863 -0.735 -8.619 1.00 93.19 93 GLN A O 1
ATOM 750 N N . HIS A 1 94 ? 3.078 0.454 -6.889 1.00 94.62 94 HIS A N 1
ATOM 751 C CA . HIS A 1 94 ? 2.562 -0.714 -6.173 1.00 94.62 94 HIS A CA 1
ATOM 752 C C . HIS A 1 94 ? 1.458 -1.433 -6.948 1.00 94.62 94 HIS 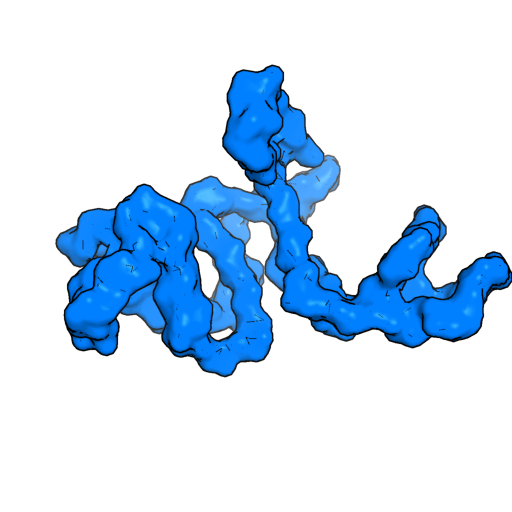A C 1
ATOM 754 O O . HIS A 1 94 ? 1.467 -2.660 -7.021 1.00 94.62 94 HIS A O 1
ATOM 760 N N . ILE A 1 95 ? 0.533 -0.696 -7.568 1.00 93.94 95 ILE A N 1
ATOM 761 C CA . ILE A 1 95 ? -0.506 -1.297 -8.412 1.00 93.94 95 ILE A CA 1
ATOM 762 C C . ILE A 1 95 ? 0.111 -2.009 -9.619 1.00 93.94 95 ILE A C 1
ATOM 764 O O . ILE A 1 95 ? -0.283 -3.136 -9.902 1.00 93.94 95 ILE A O 1
ATOM 768 N N . LYS A 1 96 ? 1.111 -1.417 -10.284 1.00 92.69 96 LYS A N 1
ATOM 769 C CA . LYS A 1 96 ? 1.847 -2.086 -11.370 1.00 92.69 96 LYS A CA 1
ATOM 770 C C . LYS A 1 96 ? 2.495 -3.380 -10.885 1.00 92.69 96 LYS A C 1
ATOM 772 O O . LYS A 1 96 ? 2.270 -4.414 -11.493 1.00 92.69 96 LYS A O 1
ATOM 777 N N . ASN A 1 97 ? 3.177 -3.366 -9.742 1.00 92.19 97 ASN A N 1
ATOM 778 C CA . ASN A 1 97 ? 3.784 -4.575 -9.174 1.00 92.19 97 ASN A CA 1
ATOM 779 C C . ASN A 1 97 ? 2.759 -5.680 -8.866 1.00 92.19 97 ASN A C 1
ATOM 781 O O . ASN A 1 97 ? 3.073 -6.860 -8.984 1.00 92.19 97 ASN A O 1
ATOM 785 N N . LEU A 1 98 ? 1.541 -5.313 -8.451 1.00 93.88 98 LEU A N 1
ATOM 786 C CA . LEU A 1 98 ? 0.455 -6.258 -8.162 1.00 93.88 98 LEU A CA 1
ATOM 787 C C . LEU A 1 98 ? -0.239 -6.796 -9.423 1.00 93.88 98 LEU A C 1
ATOM 789 O O . LEU A 1 98 ? -0.886 -7.842 -9.362 1.00 93.88 98 LEU A O 1
ATOM 793 N N . LEU A 1 99 ? -0.159 -6.068 -10.538 1.00 93.19 99 LEU A N 1
ATOM 794 C CA . LEU A 1 99 ? -0.804 -6.417 -11.806 1.00 93.19 99 LEU A CA 1
ATOM 795 C C . LEU A 1 99 ? 0.153 -7.061 -12.813 1.00 93.19 99 LEU A C 1
ATOM 797 O O . LEU A 1 99 ? -0.307 -7.796 -13.685 1.00 93.19 99 LEU A O 1
ATOM 801 N N . SER A 1 100 ? 1.452 -6.811 -12.685 1.00 91.31 100 SER A N 1
ATOM 802 C CA . SER A 1 100 ? 2.493 -7.420 -13.504 1.00 91.31 100 SER A CA 1
ATOM 803 C C . SER A 1 100 ? 3.007 -8.707 -12.856 1.00 91.31 100 SER A C 1
ATOM 805 O O . SER A 1 100 ? 3.174 -8.755 -11.631 1.00 91.31 100 SER A O 1
ATOM 807 N N . PRO A 1 101 ? 3.290 -9.757 -13.647 1.00 91.44 101 PRO A N 1
ATOM 808 C CA . PRO A 1 101 ? 3.979 -10.928 -13.135 1.00 91.44 101 PRO A CA 1
ATOM 809 C C . PRO A 1 101 ? 5.342 -10.553 -12.547 1.00 91.44 101 PRO A C 1
ATOM 811 O O . PRO A 1 101 ? 6.068 -9.714 -13.073 1.00 91.44 101 PRO A O 1
ATOM 814 N N . SER A 1 102 ? 5.698 -11.210 -11.452 1.00 88.69 102 SER A N 1
ATOM 815 C CA . SER A 1 102 ? 7.032 -11.138 -10.864 1.00 88.69 102 SER A CA 1
ATOM 816 C C . SER A 1 102 ? 7.920 -12.251 -11.410 1.00 88.69 102 SER A C 1
ATOM 818 O O . SER A 1 102 ? 7.444 -13.342 -11.721 1.00 88.69 102 SER A O 1
ATOM 820 N N . THR A 1 103 ? 9.228 -12.018 -11.468 1.00 86.88 103 THR A N 1
ATOM 821 C CA . THR A 1 103 ? 10.223 -13.037 -11.820 1.00 86.88 103 THR A CA 1
ATOM 822 C C . THR A 1 103 ? 10.866 -13.601 -10.549 1.00 86.88 103 THR A C 1
ATOM 824 O O . THR A 1 103 ? 11.810 -13.008 -10.021 1.00 86.88 103 THR A O 1
ATOM 827 N N . PRO A 1 104 ? 10.393 -14.734 -9.997 1.00 79.81 104 PRO A N 1
ATOM 828 C CA . PRO A 1 104 ? 11.066 -15.313 -8.847 1.00 79.81 104 PRO A CA 1
ATOM 829 C C . PRO A 1 104 ? 12.419 -15.874 -9.314 1.00 79.81 104 PRO A C 1
ATOM 831 O O . PRO A 1 104 ? 12.526 -16.443 -10.401 1.00 79.81 104 PRO A O 1
ATOM 834 N N . PHE A 1 105 ? 13.462 -15.718 -8.497 1.00 83.31 105 PHE A N 1
ATOM 835 C CA . PHE A 1 105 ? 14.811 -16.284 -8.700 1.00 83.31 105 PHE A CA 1
ATOM 836 C C . PHE A 1 105 ? 15.677 -15.683 -9.820 1.00 83.31 105 PHE A C 1
ATOM 838 O O . PHE A 1 105 ? 16.892 -15.861 -9.788 1.00 83.31 105 PHE A O 1
ATOM 845 N N . PHE A 1 106 ? 15.100 -14.959 -10.778 1.00 83.81 106 PHE A N 1
ATOM 846 C CA . PHE A 1 106 ? 15.834 -14.311 -11.866 1.00 83.81 106 PHE A CA 1
ATOM 847 C C . PHE A 1 106 ? 15.483 -12.829 -11.921 1.00 83.81 106 PHE A C 1
ATOM 849 O O . PHE A 1 106 ? 14.318 -12.469 -11.805 1.00 83.81 106 PHE A O 1
ATOM 856 N N . PHE A 1 107 ? 16.476 -11.971 -12.147 1.00 81.06 107 PHE A N 1
ATOM 857 C CA . PHE A 1 107 ? 16.264 -10.547 -12.396 1.00 81.06 107 PHE A CA 1
ATOM 858 C C . PHE A 1 107 ? 16.921 -10.161 -13.722 1.00 81.06 107 PHE A C 1
ATOM 860 O O . PHE A 1 107 ? 18.044 -10.574 -14.013 1.00 81.06 107 PHE A O 1
ATOM 867 N N . ASN A 1 108 ? 16.205 -9.398 -14.547 1.00 81.44 108 ASN A N 1
ATOM 868 C CA . ASN A 1 108 ? 16.750 -8.822 -15.772 1.00 81.44 108 ASN A CA 1
ATOM 869 C C . ASN A 1 108 ? 17.329 -7.439 -15.444 1.00 81.44 108 ASN A C 1
ATOM 871 O O . ASN A 1 108 ? 16.641 -6.599 -14.873 1.00 81.44 108 ASN A O 1
ATOM 875 N N . THR A 1 109 ? 18.597 -7.207 -15.782 1.00 84.50 109 THR A N 1
ATOM 876 C CA . THR A 1 109 ? 19.288 -5.936 -15.514 1.00 84.50 109 THR A CA 1
ATOM 877 C C . THR A 1 109 ? 19.074 -4.879 -16.591 1.00 84.50 109 THR A C 1
ATOM 879 O O . THR A 1 109 ? 19.418 -3.722 -16.363 1.00 84.50 109 THR A O 1
ATOM 882 N N . LEU A 1 110 ? 18.556 -5.254 -17.764 1.00 83.81 110 LEU A N 1
ATOM 883 C CA . LEU A 1 110 ? 18.447 -4.352 -18.913 1.00 83.81 110 LEU A CA 1
ATOM 884 C C . LEU A 1 110 ? 17.063 -3.711 -19.039 1.00 83.81 110 LEU A C 1
ATOM 886 O O . LEU A 1 110 ? 16.969 -2.536 -19.382 1.00 83.81 110 LEU A O 1
ATOM 890 N N . TYR A 1 111 ? 15.998 -4.478 -18.805 1.00 88.31 111 TYR A N 1
ATOM 891 C CA . TYR A 1 111 ? 14.614 -4.027 -18.964 1.00 88.31 111 TYR A CA 1
ATOM 892 C C . TYR A 1 111 ? 13.649 -4.903 -18.161 1.00 88.31 111 TYR A C 1
ATOM 894 O O . TYR A 1 111 ? 13.986 -6.025 -17.779 1.00 88.31 111 TYR A O 1
ATOM 902 N N . ASP A 1 112 ? 12.434 -4.400 -17.945 1.00 88.19 112 ASP A N 1
ATOM 903 C CA . ASP A 1 112 ? 11.316 -5.202 -17.448 1.00 88.19 112 ASP A CA 1
ATOM 904 C C . ASP A 1 112 ? 10.836 -6.154 -18.562 1.00 88.19 112 ASP A C 1
ATOM 906 O O . ASP A 1 112 ? 10.320 -5.674 -19.576 1.00 88.19 112 ASP A O 1
ATOM 910 N N . PRO A 1 113 ? 11.009 -7.484 -18.424 1.00 89.50 113 PRO A N 1
ATOM 911 C CA . PRO A 1 113 ? 10.632 -8.437 -19.464 1.00 89.50 113 PRO A CA 1
ATOM 912 C C . PRO A 1 113 ? 9.118 -8.533 -19.697 1.00 89.50 113 PRO A C 1
ATOM 914 O O . PRO A 1 113 ? 8.714 -9.135 -20.686 1.00 89.50 113 PRO A O 1
ATOM 917 N N . PHE A 1 114 ? 8.293 -7.956 -18.818 1.00 89.00 114 PHE A N 1
ATOM 918 C CA . PHE A 1 114 ? 6.837 -7.912 -18.966 1.00 89.00 114 PHE A CA 1
ATOM 919 C C . PHE A 1 114 ? 6.321 -6.574 -19.505 1.00 89.00 114 PHE A C 1
ATOM 921 O O . PHE A 1 114 ? 5.110 -6.394 -19.643 1.00 89.00 114 PHE A O 1
ATOM 928 N N . ALA A 1 115 ? 7.214 -5.631 -19.814 1.00 89.00 115 ALA A N 1
ATOM 929 C CA . ALA A 1 115 ? 6.832 -4.389 -20.464 1.00 89.00 115 ALA A CA 1
ATOM 930 C C . ALA A 1 115 ? 6.275 -4.647 -21.873 1.00 89.00 115 ALA A C 1
ATOM 932 O O . ALA A 1 115 ? 6.692 -5.566 -22.581 1.00 89.00 115 ALA A O 1
ATOM 933 N N . GLU A 1 116 ? 5.341 -3.798 -22.301 1.00 88.25 116 GLU A N 1
ATOM 934 C CA . GLU A 1 116 ? 4.768 -3.875 -23.643 1.00 88.25 116 GLU A CA 1
ATOM 935 C C . GLU A 1 116 ? 5.867 -3.771 -24.715 1.00 88.25 116 GLU A C 1
ATOM 937 O O . GLU A 1 116 ? 6.686 -2.852 -24.701 1.00 88.25 116 GLU A O 1
ATOM 942 N N . GLY A 1 117 ? 5.886 -4.735 -25.641 1.00 91.44 117 GLY A N 1
ATOM 943 C CA . GLY A 1 117 ? 6.876 -4.807 -26.718 1.00 91.44 117 GLY A CA 1
ATOM 944 C C . GLY A 1 117 ? 8.239 -5.384 -26.318 1.00 91.44 117 GLY A C 1
ATOM 945 O O . GLY A 1 117 ? 9.141 -5.402 -27.154 1.00 91.44 117 GLY A O 1
ATOM 946 N N . ALA A 1 118 ? 8.413 -5.857 -25.081 1.00 91.25 118 ALA A N 1
ATOM 947 C CA . ALA A 1 118 ? 9.625 -6.547 -24.658 1.00 91.25 118 ALA A CA 1
ATOM 948 C C . ALA A 1 118 ? 9.553 -8.057 -24.950 1.00 91.25 118 ALA A C 1
ATOM 950 O O . ALA A 1 118 ? 8.554 -8.713 -24.665 1.00 91.25 118 ALA A O 1
ATOM 951 N N . ASP A 1 119 ? 10.648 -8.618 -25.467 1.00 91.25 119 ASP A N 1
ATOM 952 C CA . ASP A 1 119 ? 10.839 -10.067 -25.605 1.00 91.25 119 ASP A CA 1
ATOM 953 C C . ASP A 1 119 ? 11.722 -10.614 -24.481 1.00 91.25 119 ASP A C 1
ATOM 955 O O . ASP A 1 119 ? 12.518 -9.890 -23.891 1.00 91.25 119 ASP A O 1
ATOM 959 N N . PHE A 1 120 ? 11.672 -11.917 -24.209 1.00 90.69 120 PHE A N 1
ATOM 960 C CA . PHE A 1 120 ? 12.640 -12.553 -23.309 1.00 90.69 120 PHE A CA 1
ATOM 961 C C . PHE A 1 120 ? 13.997 -12.763 -23.996 1.00 90.69 120 PHE A C 1
ATOM 963 O O . PHE A 1 120 ? 14.073 -13.387 -25.057 1.00 90.69 120 PHE A O 1
ATOM 970 N N . VAL A 1 121 ? 15.089 -12.331 -23.350 1.00 88.94 121 VAL A N 1
ATOM 971 C CA . VAL A 1 121 ? 16.453 -12.605 -23.833 1.00 88.94 121 VAL A CA 1
ATOM 972 C C . VAL A 1 121 ? 16.778 -14.103 -23.847 1.00 88.94 121 VAL A C 1
ATOM 974 O O . VAL A 1 121 ? 16.248 -14.913 -23.076 1.00 88.94 121 VAL A O 1
ATOM 977 N N . ARG A 1 122 ? 17.740 -14.480 -24.696 1.00 89.44 122 ARG A N 1
ATOM 978 C CA . ARG A 1 122 ? 18.345 -15.818 -24.679 1.00 89.44 122 ARG A CA 1
ATOM 979 C C . ARG A 1 122 ? 18.878 -16.147 -23.280 1.00 89.44 122 ARG A C 1
ATOM 981 O O . ARG A 1 122 ? 19.560 -15.334 -22.666 1.00 89.44 122 ARG A O 1
ATOM 988 N N . GLY A 1 123 ? 18.629 -17.375 -22.830 1.00 88.00 123 GLY A N 1
ATOM 989 C CA . GLY A 1 123 ? 19.074 -17.869 -21.524 1.00 88.00 123 GLY A CA 1
ATOM 990 C C . GLY A 1 123 ? 18.026 -17.730 -20.422 1.00 88.00 123 GLY A C 1
ATOM 991 O O . GLY A 1 123 ? 18.172 -18.383 -19.395 1.00 88.00 123 GLY A O 1
ATOM 992 N N . TYR A 1 124 ? 16.943 -16.973 -20.646 1.00 90.19 124 TYR A N 1
ATOM 993 C CA . TYR A 1 124 ? 15.817 -16.954 -19.715 1.00 90.19 124 TYR A CA 1
ATOM 994 C C . TYR A 1 124 ? 15.015 -18.266 -19.821 1.00 90.19 124 TYR A C 1
ATOM 996 O O . TYR A 1 124 ? 14.484 -18.550 -20.912 1.00 90.19 124 TYR A O 1
ATOM 1004 N N . PRO A 1 125 ? 14.913 -19.073 -18.742 1.00 90.25 125 PRO A N 1
ATOM 1005 C CA . PRO A 1 125 ? 14.234 -20.365 -18.783 1.00 90.25 125 PRO A CA 1
ATOM 1006 C C . PRO A 1 125 ? 12.784 -20.224 -19.237 1.00 90.25 125 PRO A C 1
ATOM 1008 O O . PRO A 1 125 ? 12.037 -19.426 -18.678 1.00 90.25 125 PRO A O 1
ATOM 1011 N N . PHE A 1 126 ? 12.372 -21.010 -20.236 1.00 91.50 126 PHE A N 1
ATOM 1012 C CA . PHE A 1 126 ? 11.007 -20.953 -20.777 1.00 91.50 126 PHE A CA 1
ATOM 1013 C C . PHE A 1 126 ? 9.938 -21.182 -19.703 1.00 91.50 126 PHE A C 1
ATOM 1015 O O . PHE A 1 126 ? 8.935 -20.480 -19.697 1.00 91.50 126 PHE A O 1
ATOM 1022 N N . SER A 1 127 ? 10.198 -22.085 -18.754 1.00 90.56 127 SER A N 1
ATOM 1023 C CA . SER A 1 127 ? 9.300 -22.390 -17.633 1.00 90.56 127 SER A CA 1
ATOM 1024 C C . SER A 1 127 ? 9.085 -21.234 -16.653 1.00 90.56 127 SER A C 1
ATOM 1026 O O . SER A 1 127 ? 8.196 -21.321 -15.817 1.00 90.56 127 SER A O 1
ATOM 1028 N N . LEU A 1 128 ? 9.893 -20.171 -16.723 1.00 89.50 128 LEU A N 1
ATOM 1029 C CA . LEU A 1 128 ? 9.794 -19.008 -15.839 1.00 89.50 128 LEU A CA 1
ATOM 1030 C C . LEU A 1 128 ? 9.281 -17.753 -16.558 1.00 89.50 128 LEU A C 1
ATOM 1032 O O . LEU A 1 128 ? 9.133 -16.712 -15.925 1.00 89.50 128 LEU A O 1
ATOM 1036 N N . ARG A 1 129 ? 9.007 -17.828 -17.868 1.00 90.75 129 ARG A N 1
ATOM 1037 C CA . ARG A 1 129 ? 8.608 -16.660 -18.674 1.00 90.75 129 ARG A CA 1
ATOM 1038 C C . ARG A 1 129 ? 7.199 -16.160 -18.388 1.00 90.75 129 ARG A C 1
ATOM 1040 O O . ARG A 1 129 ? 6.908 -15.013 -18.678 1.00 90.75 129 ARG A O 1
ATOM 1047 N N . GLU A 1 130 ? 6.336 -16.990 -17.816 1.00 90.56 130 GLU A N 1
ATOM 1048 C CA . GLU A 1 130 ? 5.002 -16.555 -17.380 1.00 90.56 130 GLU A CA 1
ATOM 1049 C C . GLU A 1 130 ? 5.050 -15.774 -16.054 1.00 90.56 130 GLU A C 1
ATOM 1051 O O . GLU A 1 130 ? 4.090 -15.095 -15.697 1.00 90.56 130 GLU A O 1
ATOM 1056 N N . GLY A 1 131 ? 6.181 -15.829 -15.340 1.00 91.38 131 GLY A N 1
ATOM 1057 C CA . GLY A 1 131 ? 6.338 -15.221 -14.024 1.00 91.38 131 GLY A CA 1
ATOM 1058 C C . GLY A 1 131 ? 5.450 -15.863 -12.955 1.00 91.38 131 GLY A C 1
ATOM 1059 O O . GLY A 1 131 ? 4.961 -16.983 -13.096 1.00 91.38 131 GLY A O 1
ATOM 1060 N N . VAL A 1 132 ? 5.268 -15.149 -11.845 1.00 91.75 132 VAL A N 1
ATOM 1061 C CA . VAL A 1 132 ? 4.358 -15.520 -10.753 1.00 91.75 132 VAL A CA 1
ATOM 1062 C C . VAL A 1 132 ? 3.516 -14.330 -10.327 1.00 91.75 132 VAL A C 1
ATOM 1064 O O . VAL A 1 132 ? 3.947 -13.181 -10.410 1.00 91.75 132 VAL A O 1
ATOM 1067 N N . SER A 1 133 ? 2.315 -14.598 -9.824 1.00 92.75 133 SER A N 1
ATOM 1068 C CA . SER A 1 133 ? 1.445 -13.557 -9.283 1.00 92.75 133 SER A CA 1
ATOM 1069 C C . SER A 1 133 ? 2.050 -12.914 -8.033 1.00 92.75 133 SER A C 1
ATOM 1071 O O . SER A 1 133 ? 2.408 -13.614 -7.082 1.00 92.75 133 SER A O 1
ATOM 1073 N N . THR A 1 134 ? 2.079 -11.586 -7.993 1.00 92.06 134 THR A N 1
ATOM 1074 C CA . THR A 1 134 ? 2.502 -10.824 -6.815 1.00 92.06 134 THR A CA 1
ATOM 1075 C C . THR A 1 134 ? 1.367 -10.755 -5.790 1.00 92.06 134 THR A C 1
ATOM 1077 O O . THR A 1 134 ? 0.356 -10.095 -6.019 1.00 92.06 134 THR A O 1
ATOM 1080 N N . ALA A 1 135 ? 1.529 -11.415 -4.640 1.00 91.25 135 ALA A N 1
ATOM 1081 C CA . ALA A 1 135 ? 0.538 -11.361 -3.558 1.00 91.25 135 ALA A CA 1
ATOM 1082 C C . ALA A 1 135 ? 0.628 -10.064 -2.734 1.00 91.25 135 ALA A C 1
ATOM 1084 O O . ALA A 1 135 ? -0.390 -9.514 -2.320 1.00 91.25 135 ALA A O 1
ATOM 1085 N N . VAL A 1 136 ? 1.849 -9.579 -2.495 1.00 91.81 136 VAL A N 1
ATOM 1086 C CA . VAL A 1 136 ? 2.132 -8.382 -1.695 1.00 91.81 136 VAL A CA 1
ATOM 1087 C C . VAL A 1 136 ? 3.213 -7.575 -2.398 1.00 91.81 136 VAL A C 1
ATOM 1089 O O . VAL A 1 136 ? 4.262 -8.111 -2.744 1.00 91.81 136 VAL A O 1
ATOM 1092 N N . SER A 1 137 ? 2.970 -6.279 -2.575 1.00 92.75 137 SER A N 1
ATOM 1093 C CA . SER A 1 137 ? 3.997 -5.318 -2.968 1.00 92.75 137 SER A CA 1
ATOM 1094 C C . SER A 1 137 ? 4.309 -4.442 -1.761 1.00 92.75 137 SER A C 1
ATOM 1096 O O . SER A 1 137 ? 3.437 -3.713 -1.293 1.00 92.75 137 SER A O 1
ATOM 1098 N N . HIS A 1 138 ? 5.532 -4.534 -1.242 1.00 88.38 138 HIS A N 1
ATOM 1099 C CA . HIS A 1 138 ? 5.991 -3.747 -0.100 1.00 88.38 138 HIS A CA 1
ATOM 1100 C C . HIS A 1 138 ? 7.019 -2.704 -0.554 1.00 88.38 138 HIS A C 1
ATOM 1102 O O . HIS A 1 138 ? 7.735 -2.911 -1.532 1.00 88.38 138 HIS A O 1
ATOM 1108 N N . GLY A 1 139 ? 7.066 -1.565 0.133 1.00 79.88 139 GLY A N 1
ATOM 1109 C CA . GLY A 1 139 ? 8.018 -0.484 -0.119 1.00 79.88 139 GLY A CA 1
ATOM 1110 C C . GLY A 1 139 ? 8.777 -0.152 1.159 1.00 79.88 139 GLY A C 1
ATOM 1111 O O . GLY A 1 139 ? 8.243 -0.333 2.250 1.00 79.88 139 GLY A O 1
ATOM 1112 N N . LEU A 1 140 ? 10.019 0.310 1.028 1.00 69.44 140 LEU A N 1
ATOM 1113 C CA . LEU A 1 140 ? 10.800 0.817 2.155 1.00 69.44 140 LEU A CA 1
ATOM 1114 C C . LEU A 1 140 ? 10.503 2.303 2.361 1.00 69.44 140 LEU A C 1
ATOM 1116 O O . LEU A 1 140 ? 10.350 3.058 1.399 1.00 69.44 140 LEU A O 1
ATOM 1120 N N . TRP A 1 141 ? 10.447 2.724 3.620 1.00 82.81 141 TRP A N 1
ATOM 1121 C CA . TRP A 1 141 ? 10.424 4.138 3.982 1.00 82.81 141 TRP A CA 1
ATOM 1122 C C . TRP A 1 141 ? 11.724 4.799 3.553 1.00 82.81 141 TRP A C 1
ATOM 1124 O O . TRP A 1 141 ? 12.778 4.195 3.707 1.00 82.81 141 TRP A O 1
ATOM 1134 N N . LEU A 1 142 ? 11.653 6.017 3.017 1.00 86.62 142 LEU A N 1
ATOM 1135 C CA . LEU A 1 142 ? 12.837 6.839 2.764 1.00 86.62 142 LEU A CA 1
ATOM 1136 C C . LEU A 1 142 ? 13.179 7.659 4.003 1.00 86.62 142 LEU A C 1
ATOM 1138 O O . LEU A 1 142 ? 12.319 7.922 4.847 1.00 86.62 142 LEU A O 1
ATOM 1142 N N . ASN A 1 143 ? 14.421 8.131 4.065 1.00 88.00 143 ASN A N 1
ATOM 1143 C CA . ASN A 1 143 ? 15.023 8.804 5.204 1.00 88.00 143 ASN A CA 1
ATOM 1144 C C . ASN A 1 143 ? 15.199 7.880 6.415 1.00 88.00 143 ASN A C 1
ATOM 1146 O O . ASN A 1 143 ? 16.332 7.667 6.812 1.00 88.00 143 ASN A O 1
ATOM 1150 N N . ILE A 1 144 ? 14.144 7.309 6.998 1.00 88.31 144 ILE A N 1
ATOM 1151 C CA . ILE A 1 144 ? 14.253 6.374 8.132 1.00 88.31 144 ILE A CA 1
ATOM 1152 C C . ILE A 1 144 ? 13.924 4.965 7.628 1.00 88.31 144 ILE A C 1
ATOM 1154 O O . ILE A 1 144 ? 12.749 4.706 7.377 1.00 88.31 144 ILE A O 1
ATOM 1158 N N . PRO A 1 145 ? 14.914 4.064 7.477 1.00 87.88 145 PRO A N 1
ATOM 1159 C CA . PRO A 1 145 ? 14.650 2.695 7.054 1.00 87.88 145 PRO A CA 1
ATOM 1160 C C . PRO A 1 145 ? 13.747 1.967 8.058 1.00 87.88 145 PRO A C 1
ATOM 1162 O O . PRO A 1 145 ? 13.969 2.051 9.264 1.00 87.88 145 PRO A O 1
ATOM 1165 N N . ASP A 1 146 ? 12.754 1.233 7.558 1.00 85.62 146 ASP A N 1
ATOM 1166 C CA . ASP A 1 146 ? 11.848 0.418 8.380 1.00 85.62 146 ASP A CA 1
ATOM 1167 C C . ASP A 1 146 ? 12.485 -0.950 8.667 1.00 85.62 146 ASP A C 1
ATOM 1169 O O . ASP A 1 146 ? 12.176 -1.965 8.039 1.00 85.62 146 ASP A O 1
ATOM 1173 N N . TYR A 1 147 ? 13.492 -0.946 9.538 1.00 88.94 147 TYR A N 1
ATOM 1174 C CA . TYR A 1 147 ? 14.217 -2.149 9.928 1.00 88.94 147 TYR A CA 1
ATOM 1175 C C . TYR A 1 147 ? 13.485 -2.957 10.999 1.00 88.94 147 TYR A C 1
ATOM 1177 O O . TYR A 1 147 ? 12.749 -2.419 11.826 1.00 88.94 147 TYR A O 1
ATOM 1185 N N . ASP A 1 148 ? 13.765 -4.264 11.047 1.00 90.12 148 ASP A N 1
ATOM 1186 C CA . ASP A 1 148 ? 13.418 -5.065 12.218 1.00 90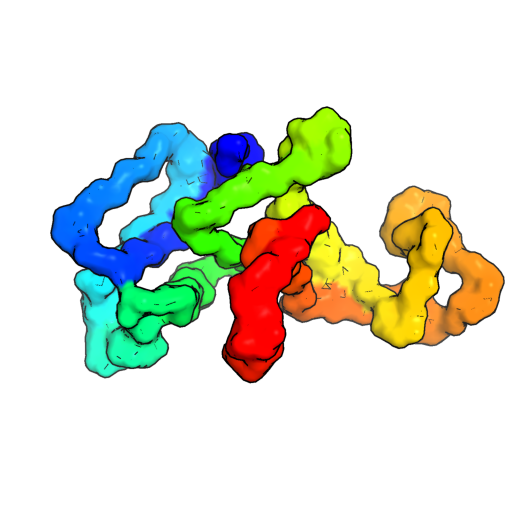.12 148 ASP A CA 1
ATOM 1187 C C . ASP A 1 148 ? 14.071 -4.480 13.482 1.00 90.12 148 ASP A C 1
ATOM 1189 O O . ASP A 1 148 ? 15.126 -3.841 13.426 1.00 90.12 148 ASP A O 1
ATOM 1193 N N . ALA A 1 149 ? 13.438 -4.691 14.639 1.00 90.81 149 ALA A N 1
ATOM 1194 C CA . ALA A 1 149 ? 13.867 -4.062 15.886 1.00 90.81 149 ALA A CA 1
ATOM 1195 C C . ALA A 1 149 ? 15.355 -4.323 16.227 1.00 90.81 149 ALA A C 1
ATOM 1197 O O . ALA A 1 149 ? 16.052 -3.355 16.540 1.00 90.81 149 ALA A O 1
ATOM 1198 N N . PRO A 1 150 ? 15.888 -5.560 16.132 1.00 95.75 150 PRO A N 1
ATOM 1199 C CA . PRO A 1 150 ? 17.324 -5.806 16.281 1.00 95.75 150 PRO A CA 1
ATOM 1200 C C . PRO A 1 150 ? 18.208 -4.983 15.335 1.00 95.75 150 PRO A C 1
ATOM 1202 O O . PRO A 1 150 ? 19.167 -4.356 15.790 1.00 95.75 150 PRO A O 1
ATOM 1205 N N . THR A 1 151 ? 17.889 -4.940 14.041 1.00 94.50 151 THR A N 1
ATOM 1206 C CA . THR A 1 151 ? 18.661 -4.161 13.060 1.00 94.50 151 THR A CA 1
ATOM 1207 C C . THR A 1 151 ? 18.593 -2.659 13.355 1.00 94.50 151 THR A C 1
ATOM 1209 O O . THR A 1 151 ? 19.618 -1.971 13.319 1.00 94.50 151 THR A O 1
ATOM 1212 N N . GLN A 1 152 ? 17.421 -2.146 13.737 1.00 92.88 152 GLN A N 1
ATOM 1213 C CA . GLN A 1 152 ? 17.246 -0.742 14.113 1.00 92.88 152 GLN A CA 1
ATOM 1214 C C . GLN A 1 152 ? 18.083 -0.362 15.346 1.00 92.88 152 GLN A C 1
ATOM 1216 O O . GLN A 1 152 ? 18.626 0.744 15.403 1.00 92.88 152 GLN A O 1
ATOM 1221 N N . LEU A 1 153 ? 18.231 -1.272 16.318 1.00 94.75 153 LEU A N 1
ATOM 1222 C CA . LEU A 1 153 ? 19.036 -1.047 17.526 1.00 94.75 153 LEU A CA 1
ATOM 1223 C C . LEU A 1 153 ? 20.527 -0.868 17.221 1.00 94.75 153 LEU A C 1
ATOM 1225 O O . LEU A 1 153 ? 21.189 -0.069 17.881 1.00 94.75 153 LEU A O 1
ATOM 1229 N N . VAL A 1 154 ? 21.059 -1.588 16.230 1.00 97.25 154 VAL A N 1
ATOM 1230 C CA . VAL A 1 154 ? 22.484 -1.502 15.859 1.00 97.25 154 VAL A CA 1
ATOM 1231 C C . VAL A 1 154 ? 22.766 -0.438 14.796 1.00 97.25 154 VAL A C 1
ATOM 1233 O O . VAL A 1 154 ? 23.921 -0.057 14.607 1.00 97.25 154 VAL A O 1
ATOM 1236 N N . LYS A 1 155 ? 21.727 0.091 14.135 1.00 95.19 155 LYS A N 1
ATOM 1237 C CA . LYS A 1 155 ? 21.829 1.154 13.123 1.00 95.19 155 LYS A CA 1
ATOM 1238 C C . LYS A 1 155 ? 20.926 2.373 13.394 1.00 95.19 155 LYS A C 1
ATOM 1240 O O . LYS A 1 155 ? 20.248 2.854 12.485 1.00 95.19 155 LYS A O 1
ATOM 1245 N N . PRO A 1 156 ? 20.939 2.964 14.603 1.00 93.19 156 PRO A N 1
ATOM 1246 C CA . PRO A 1 156 ? 19.965 3.993 14.990 1.00 93.19 156 PRO A CA 1
ATOM 1247 C C . PRO A 1 156 ? 20.064 5.292 14.168 1.00 93.19 156 PRO A C 1
ATOM 1249 O O . PRO A 1 156 ? 19.093 6.045 14.033 1.00 93.19 156 PRO A O 1
ATOM 1252 N N . LEU A 1 157 ? 21.244 5.570 13.608 1.00 94.75 157 LEU A N 1
ATOM 1253 C CA . LEU A 1 157 ? 21.534 6.788 12.849 1.00 94.75 157 LEU A CA 1
ATOM 1254 C C . LEU A 1 157 ? 21.542 6.577 11.330 1.00 94.75 157 LEU A C 1
ATOM 1256 O O . LEU A 1 157 ? 21.702 7.554 10.603 1.00 94.75 157 LEU A O 1
ATOM 1260 N N . GLU A 1 158 ? 21.379 5.343 10.839 1.00 93.62 158 GLU A N 1
ATOM 1261 C CA . GLU A 1 158 ? 21.382 5.089 9.395 1.00 93.62 158 GLU A CA 1
ATOM 1262 C C . GLU A 1 158 ? 20.155 5.734 8.741 1.00 93.62 158 GLU A C 1
ATOM 1264 O O . GLU A 1 158 ? 19.062 5.777 9.317 1.00 93.62 158 GLU A O 1
ATOM 1269 N N . ARG A 1 159 ? 20.364 6.293 7.550 1.00 91.88 159 ARG A N 1
ATOM 1270 C CA . ARG A 1 159 ? 19.331 6.922 6.733 1.00 91.88 159 ARG A CA 1
ATOM 1271 C C . ARG A 1 159 ? 19.455 6.413 5.306 1.00 91.88 159 ARG A C 1
ATOM 1273 O O . ARG A 1 159 ? 20.573 6.282 4.811 1.00 91.88 159 ARG A O 1
ATOM 1280 N N . ASN A 1 160 ? 18.333 6.140 4.652 1.00 88.81 160 ASN A N 1
ATOM 1281 C CA . ASN A 1 160 ? 18.296 5.829 3.225 1.00 88.81 160 ASN A CA 1
ATOM 1282 C C . ASN A 1 160 ? 17.786 7.027 2.413 1.00 88.81 160 ASN A C 1
ATOM 1284 O O . ASN A 1 160 ? 17.076 7.891 2.930 1.00 88.81 160 ASN A O 1
ATOM 1288 N N . THR A 1 161 ? 18.178 7.078 1.143 1.00 79.38 161 THR A N 1
ATOM 1289 C CA . THR A 1 161 ? 17.880 8.173 0.208 1.00 79.38 161 THR A CA 1
ATOM 1290 C C . THR A 1 161 ? 17.066 7.688 -0.969 1.00 79.38 161 THR A C 1
ATOM 1292 O O . THR A 1 161 ? 17.433 6.611 -1.491 1.00 79.38 161 THR A O 1
#

Sequence (161 aa):
MWRPFLQPYHLIIVQDGDPSKTIKVPNGFDYELYNRNDINRILGPKASCISFKDSACRCFGYMVSKKKYIFTIDDNCFVAKDPSGKAINALEQHIKNLLSPSTPFFFNTLYDPFAEGADFVRGYPFSLREGVSTAVSHGLWLNIPDYDAPTQLVKPLERNT

Foldseek 3Di:
DCCVLQLVDEEEAEDLDDPVDDDDDDPRHHYDYHYLVNLCVVQPVNSVVQDGPDPSVCVVVVVPDPDPDDDDDDPPDDFDADPVRHTDNVVVVQVCLQVFAAQPPDDDPPDDCRDPPHHDDPPPDPVRSNHHGDPGDDDAGFQDGPDDPVVCVVCVPDGHD

pLDDT: mean 92.37, std 4.43, range [69.44, 98.0]